Protein AF-A0A7K3GWE9-F1 (afdb_monomer)

pLDDT: mean 93.24, std 10.14, range [55.97, 98.44]

Secondary structure (DSSP, 8-state):
--TT-HHHHHHHHHHHHHHHHHHH-TTSHHHHHHHHHHHHHHHHTT-HHHHHHHHHHHHHHHHHT-

Mean predicted aligned error: 3.4 Å

Nearest PDB structures (foldseek):
  6ejn-assembly1_B  TM=7.453E-01  e=7.575E-01  Mus musculus
  4y6c-assembly1_A-2  TM=8.625E-01  e=2.625E+00  Podospora anserina
  6ejn-assembly1_A  TM=7.459E-01  e=1.492E+00  Mus musculus
  7ai4-assembly1_A  TM=9.376E-01  e=4.124E+00  Homo sapiens
  4y6w-assembly1_A-2  TM=8.559E-01  e=4.364E+00  Podospora anserina

Structure (mmCIF, N/CA/C/O backbone):
data_AF-A0A7K3GWE9-F1
#
_entry.id   AF-A0A7K3GWE9-F1
#
loop_
_atom_site.group_PDB
_atom_site.id
_atom_site.type_symbol
_atom_site.label_atom_id
_atom_site.label_alt_id
_atom_site.label_comp_id
_atom_site.label_asym_id
_atom_site.label_entity_id
_atom_site.label_seq_id
_atom_site.pdbx_PDB_ins_code
_atom_site.Cartn_x
_atom_site.Cartn_y
_atom_site.Cartn_z
_atom_site.occupancy
_atom_site.B_iso_or_equiv
_atom_site.auth_seq_id
_atom_site.auth_comp_id
_atom_site.auth_asym_id
_atom_site.auth_atom_id
_atom_site.pdbx_PDB_model_num
ATOM 1 N N . VAL A 1 1 ? 17.454 -7.040 -3.222 1.00 55.97 1 VAL A N 1
ATOM 2 C CA . VAL A 1 1 ? 16.150 -7.470 -3.782 1.00 55.97 1 VAL A CA 1
ATOM 3 C C . VAL A 1 1 ? 16.379 -7.911 -5.219 1.00 55.97 1 VAL A C 1
ATOM 5 O O . VAL A 1 1 ? 17.101 -7.225 -5.927 1.00 55.97 1 VAL A O 1
ATOM 8 N N . GLN A 1 2 ? 15.883 -9.085 -5.618 1.00 56.28 2 GLN A N 1
ATOM 9 C CA . GLN A 1 2 ? 16.000 -9.553 -7.006 1.00 56.28 2 GLN A CA 1
ATOM 10 C C . GLN A 1 2 ? 15.104 -8.672 -7.884 1.00 56.28 2 GLN A C 1
ATOM 12 O O . GLN A 1 2 ? 13.882 -8.694 -7.718 1.00 56.28 2 GLN A O 1
ATOM 17 N N . ALA A 1 3 ? 15.719 -7.865 -8.750 1.00 57.59 3 ALA A N 1
ATOM 18 C CA . ALA A 1 3 ? 15.011 -6.975 -9.661 1.00 57.59 3 ALA A CA 1
ATOM 19 C C . ALA A 1 3 ? 14.034 -7.798 -10.519 1.00 57.59 3 ALA A C 1
ATOM 21 O O . ALA A 1 3 ? 14.439 -8.760 -11.165 1.00 57.59 3 ALA A O 1
ATOM 22 N N . GLY A 1 4 ? 12.744 -7.456 -10.468 1.00 65.75 4 GLY A N 1
ATOM 23 C CA . GLY A 1 4 ? 11.695 -8.113 -11.259 1.00 65.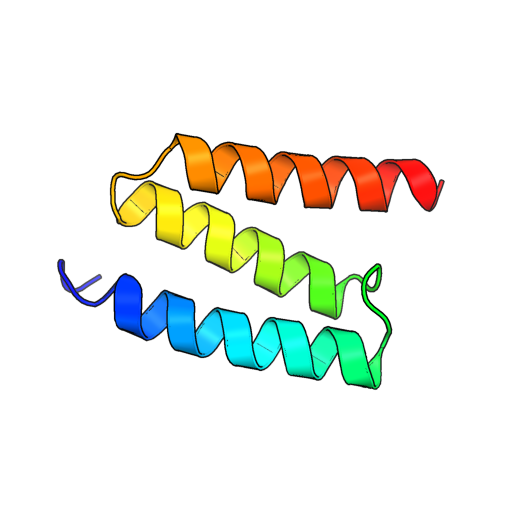75 4 GLY A CA 1
ATOM 24 C C . GLY A 1 4 ? 10.629 -8.873 -10.464 1.00 65.75 4 GLY A C 1
ATOM 25 O O . GLY A 1 4 ? 9.580 -9.160 -11.024 1.00 65.75 4 GLY A O 1
ATOM 26 N N . ARG A 1 5 ? 10.818 -9.131 -9.160 1.00 77.75 5 ARG A N 1
ATOM 27 C CA . ARG A 1 5 ? 9.780 -9.767 -8.310 1.00 77.75 5 ARG A CA 1
ATOM 28 C C . ARG A 1 5 ? 8.869 -8.779 -7.571 1.00 77.75 5 ARG A C 1
ATOM 30 O O . ARG A 1 5 ? 8.151 -9.171 -6.657 1.00 77.75 5 ARG A O 1
ATOM 37 N N . HIS A 1 6 ? 8.912 -7.494 -7.927 1.00 85.38 6 HIS A N 1
ATOM 38 C CA . HIS A 1 6 ? 8.062 -6.475 -7.299 1.00 85.38 6 HIS A CA 1
ATOM 39 C C . HIS A 1 6 ? 6.558 -6.728 -7.524 1.00 85.38 6 HIS A C 1
ATOM 41 O O . HIS A 1 6 ? 5.812 -6.560 -6.564 1.00 85.38 6 HIS A O 1
ATOM 47 N N . PRO A 1 7 ? 6.096 -7.204 -8.703 1.00 87.81 7 PRO A N 1
ATOM 48 C CA . PRO A 1 7 ? 4.685 -7.554 -8.897 1.00 87.81 7 PRO A CA 1
ATOM 49 C C . PRO A 1 7 ? 4.216 -8.725 -8.022 1.00 87.81 7 PRO A C 1
ATOM 51 O O . PRO A 1 7 ? 3.141 -8.654 -7.434 1.00 87.81 7 PRO A O 1
ATOM 54 N N . ASP A 1 8 ? 5.030 -9.775 -7.874 1.00 92.56 8 ASP A N 1
ATOM 55 C CA . ASP A 1 8 ? 4.697 -10.920 -7.011 1.00 92.56 8 ASP A CA 1
ATOM 56 C C . ASP A 1 8 ? 4.632 -10.505 -5.536 1.00 92.56 8 ASP A C 1
ATOM 58 O O . ASP A 1 8 ? 3.737 -10.915 -4.794 1.00 92.56 8 ASP A O 1
ATOM 62 N N . ALA A 1 9 ? 5.575 -9.658 -5.112 1.00 94.00 9 ALA A N 1
ATOM 63 C CA . ALA A 1 9 ? 5.585 -9.087 -3.772 1.00 94.00 9 ALA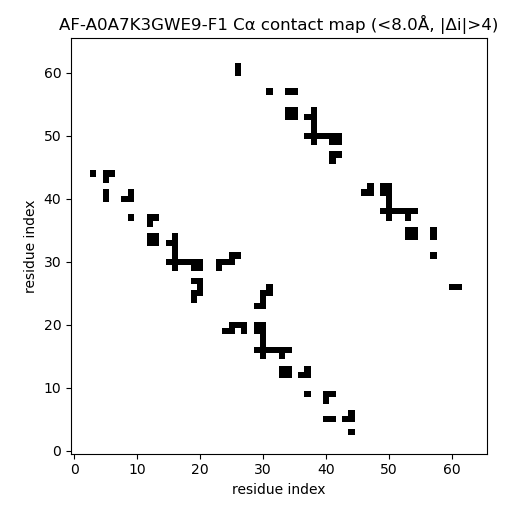 A CA 1
ATOM 64 C C . ALA A 1 9 ? 4.357 -8.194 -3.528 1.00 94.00 9 ALA A C 1
ATOM 66 O O . ALA A 1 9 ? 3.758 -8.272 -2.458 1.00 94.00 9 ALA A O 1
ATOM 67 N N . ASP A 1 10 ? 3.947 -7.396 -4.518 1.00 95.44 10 ASP A N 1
ATOM 68 C CA . ASP A 1 10 ? 2.755 -6.547 -4.429 1.00 95.44 10 ASP A CA 1
ATOM 69 C C . ASP A 1 10 ? 1.470 -7.379 -4.355 1.00 95.44 10 ASP A C 1
ATOM 71 O O . ASP A 1 10 ? 0.597 -7.079 -3.543 1.00 95.44 10 ASP A O 1
ATOM 75 N N . ALA A 1 11 ? 1.375 -8.476 -5.112 1.00 95.81 11 ALA A N 1
ATOM 76 C CA . ALA A 1 11 ? 0.248 -9.403 -5.027 1.00 95.81 11 ALA A CA 1
ATOM 77 C C . ALA A 1 11 ? 0.151 -10.072 -3.644 1.00 95.81 11 ALA A C 1
ATOM 79 O O . ALA A 1 11 ? -0.944 -10.226 -3.097 1.00 95.81 11 ALA A O 1
ATOM 80 N N . LEU A 1 12 ? 1.289 -10.448 -3.049 1.00 96.75 12 LEU A N 1
ATOM 81 C CA . LEU A 1 12 ? 1.323 -10.978 -1.688 1.00 96.75 12 LEU A CA 1
ATOM 82 C C . LEU A 1 12 ? 0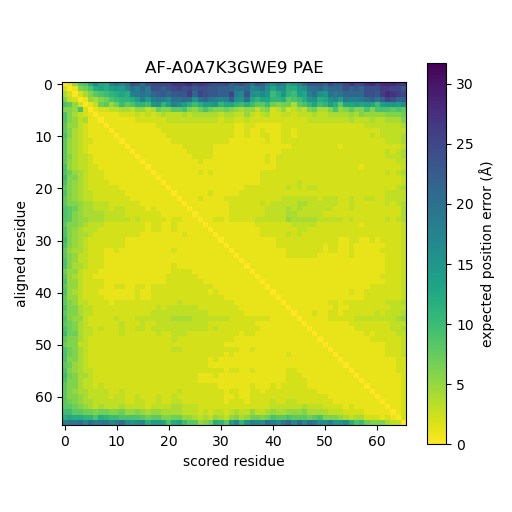.897 -9.913 -0.667 1.00 96.75 12 LEU A C 1
ATOM 84 O O . LEU A 1 12 ? 0.042 -10.194 0.174 1.00 96.75 12 LEU A O 1
ATOM 88 N N . 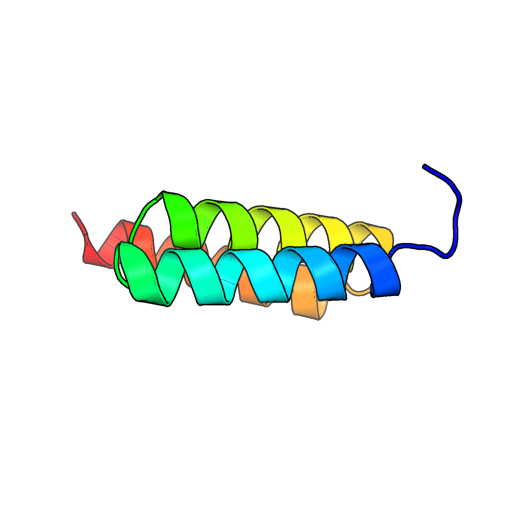ALA A 1 13 ? 1.437 -8.698 -0.773 1.00 97.25 13 ALA A N 1
ATOM 89 C CA . ALA A 1 13 ? 1.096 -7.585 0.105 1.00 97.25 13 ALA A CA 1
ATOM 90 C C . ALA A 1 13 ? -0.396 -7.220 0.016 1.00 97.25 13 ALA A C 1
ATOM 92 O O . ALA A 1 13 ? -1.041 -7.065 1.047 1.00 97.25 13 ALA A O 1
ATOM 93 N N . ALA A 1 14 ? -0.986 -7.205 -1.184 1.00 97.62 14 ALA A N 1
ATOM 94 C CA . ALA A 1 14 ? -2.415 -6.947 -1.377 1.00 97.62 14 ALA A CA 1
ATOM 95 C C . ALA A 1 14 ? -3.308 -8.011 -0.714 1.00 97.62 14 ALA A C 1
ATOM 97 O O . ALA A 1 14 ? -4.359 -7.692 -0.157 1.00 97.62 14 ALA A O 1
ATOM 98 N N . ARG A 1 15 ? -2.892 -9.287 -0.722 1.00 98.19 15 ARG A N 1
ATOM 99 C CA . ARG A 1 15 ? -3.615 -10.345 0.00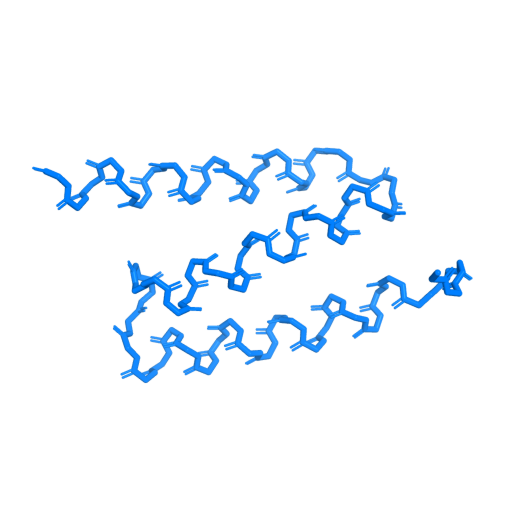7 1.00 98.19 15 ARG A CA 1
ATOM 100 C C . ARG A 1 15 ? -3.584 -10.117 1.514 1.00 98.19 15 ARG A C 1
ATOM 102 O O . ARG A 1 15 ? -4.590 -10.355 2.178 1.00 98.19 15 ARG A O 1
ATOM 109 N N . HIS A 1 16 ? -2.444 -9.690 2.050 1.00 98.25 16 HIS A N 1
ATOM 110 C CA . HIS A 1 16 ? -2.325 -9.408 3.475 1.00 98.25 16 HIS A CA 1
ATOM 111 C C . HIS A 1 16 ? -3.067 -8.133 3.887 1.00 98.25 16 HIS A C 1
ATOM 113 O O . HIS A 1 16 ? -3.725 -8.150 4.922 1.00 98.25 16 HIS A O 1
ATOM 119 N N . GLU A 1 17 ? -3.055 -7.088 3.056 1.00 98.12 17 GLU A N 1
ATOM 120 C CA . GLU A 1 17 ? -3.871 -5.882 3.235 1.00 98.12 17 GLU A CA 1
ATOM 121 C C . GLU A 1 17 ? -5.356 -6.238 3.346 1.00 98.12 17 GLU A C 1
ATOM 123 O O . GLU A 1 17 ? -6.007 -5.877 4.321 1.00 98.12 17 GLU A O 1
ATOM 128 N N . GLY A 1 18 ? -5.882 -7.024 2.398 1.00 98.06 18 GLY A N 1
ATOM 129 C CA . GLY A 1 18 ? -7.278 -7.463 2.424 1.00 98.06 18 GLY A CA 1
ATOM 130 C C . GLY A 1 18 ? -7.615 -8.329 3.641 1.00 98.06 18 GLY A C 1
ATOM 131 O O . GLY A 1 18 ? -8.682 -8.173 4.234 1.00 98.06 18 GLY A O 1
ATOM 132 N N . ALA A 1 19 ? -6.702 -9.214 4.052 1.00 98.44 19 ALA A N 1
ATOM 133 C CA . ALA A 1 19 ? -6.880 -10.026 5.255 1.00 98.44 19 ALA A CA 1
ATOM 134 C C . ALA A 1 19 ? -6.899 -9.170 6.534 1.00 98.44 19 ALA A C 1
ATOM 136 O O . ALA A 1 19 ? -7.760 -9.373 7.389 1.00 98.44 19 ALA A O 1
ATOM 137 N N . ALA A 1 20 ? -5.995 -8.194 6.648 1.00 98.06 20 ALA A N 1
ATOM 138 C CA . ALA A 1 20 ? -5.950 -7.261 7.769 1.00 98.06 20 ALA A CA 1
ATOM 139 C C . ALA A 1 20 ? -7.192 -6.362 7.799 1.00 98.06 20 ALA A C 1
ATOM 141 O O . ALA A 1 20 ? -7.830 -6.233 8.840 1.00 98.06 20 ALA A O 1
ATOM 142 N N . ALA A 1 21 ? -7.608 -5.832 6.647 1.00 97.69 21 ALA A N 1
ATOM 143 C CA . ALA A 1 21 ? -8.824 -5.037 6.527 1.00 97.69 21 ALA A CA 1
ATOM 144 C C . ALA A 1 21 ? -10.077 -5.832 6.928 1.00 97.69 21 ALA A C 1
ATOM 146 O O . ALA A 1 21 ? -10.978 -5.282 7.558 1.00 97.69 21 ALA A O 1
ATOM 147 N N . HIS A 1 22 ? -10.130 -7.127 6.605 1.00 98.06 22 HIS A N 1
ATOM 148 C CA . HIS A 1 22 ? -11.232 -7.997 7.010 1.00 98.06 22 HIS A CA 1
ATOM 149 C C . HIS A 1 22 ? -11.238 -8.293 8.519 1.00 98.06 22 HIS A C 1
ATOM 151 O O . HIS A 1 22 ? -12.308 -8.347 9.118 1.00 98.06 22 HIS A O 1
ATOM 157 N N . ALA A 1 23 ? -10.066 -8.485 9.131 1.00 98.19 23 ALA A N 1
ATOM 158 C CA . ALA A 1 23 ? -9.948 -8.859 10.541 1.00 98.19 23 ALA A CA 1
ATOM 159 C C . ALA A 1 23 ? -10.040 -7.666 11.508 1.00 98.19 23 ALA A C 1
ATOM 161 O O . ALA A 1 23 ? -10.654 -7.783 12.567 1.00 98.19 23 ALA A O 1
ATOM 162 N N . TYR A 1 24 ? -9.436 -6.533 11.147 1.00 96.81 24 TYR A N 1
ATOM 163 C CA . TYR A 1 24 ? -9.227 -5.379 12.032 1.00 96.81 24 TYR A CA 1
ATOM 164 C C . TYR A 1 24 ? -9.914 -4.101 11.530 1.00 96.81 24 TYR A C 1
ATOM 166 O O . TYR A 1 24 ? -9.994 -3.108 12.250 1.00 96.81 24 TYR A O 1
ATOM 174 N N . GLY A 1 25 ? -10.452 -4.122 10.309 1.00 96.31 25 GLY A N 1
ATOM 175 C CA . GLY A 1 25 ? -11.051 -2.967 9.648 1.00 96.31 25 GLY A CA 1
ATOM 176 C C . GLY A 1 25 ? -10.067 -2.238 8.722 1.00 96.31 25 GLY A C 1
ATOM 177 O O . GLY A 1 25 ? -8.851 -2.314 8.907 1.00 96.31 25 GLY A O 1
ATOM 178 N N . PRO A 1 26 ? -10.569 -1.512 7.709 1.00 93.38 26 PRO A N 1
ATOM 179 C CA . PRO A 1 26 ? -9.740 -0.922 6.652 1.00 93.38 26 PRO A CA 1
ATOM 180 C C . PRO A 1 26 ? -8.846 0.242 7.111 1.00 93.38 26 PRO A C 1
ATOM 182 O O . PRO A 1 26 ? -7.865 0.538 6.443 1.00 93.38 26 PRO A O 1
ATOM 185 N N . ALA A 1 27 ? -9.167 0.892 8.233 1.00 94.38 27 ALA A N 1
ATOM 186 C CA . ALA A 1 27 ? -8.369 1.977 8.816 1.00 94.38 27 ALA A CA 1
ATOM 187 C C . ALA A 1 27 ? -7.490 1.515 9.997 1.00 94.38 27 ALA A C 1
ATOM 189 O O . ALA A 1 27 ? -6.915 2.344 10.695 1.00 94.38 27 ALA A O 1
ATOM 190 N N . SER A 1 28 ? -7.421 0.204 10.251 1.00 96.44 28 SER A N 1
ATOM 191 C CA . SER A 1 28 ? -6.537 -0.360 11.275 1.00 96.44 28 SER A CA 1
ATOM 192 C C . SER A 1 28 ? -5.067 -0.162 10.908 1.00 96.44 28 SER A C 1
ATOM 194 O O . SER A 1 28 ? -4.717 -0.166 9.727 1.00 96.44 28 SER A O 1
ATOM 196 N N . GLU A 1 29 ? -4.192 -0.044 11.907 1.00 96.44 29 GLU A N 1
ATOM 197 C CA . GLU A 1 29 ? -2.745 0.047 11.667 1.00 96.44 29 GLU A CA 1
ATOM 198 C C . GLU A 1 29 ? -2.225 -1.184 10.905 1.00 96.44 29 GLU A C 1
ATOM 200 O O . GLU A 1 29 ? -1.342 -1.058 10.063 1.00 96.44 29 GLU A O 1
ATOM 205 N N . GLU A 1 30 ? -2.819 -2.363 11.104 1.00 97.31 30 GLU A N 1
ATOM 206 C CA . GLU A 1 30 ? -2.485 -3.579 10.364 1.00 97.31 30 GLU A CA 1
ATOM 207 C C . GLU A 1 30 ? -2.810 -3.460 8.868 1.00 97.31 30 GLU A C 1
ATOM 209 O O . GLU A 1 30 ? -2.007 -3.873 8.029 1.00 97.31 30 GLU A O 1
ATOM 214 N N . ALA A 1 31 ? -3.969 -2.898 8.510 1.00 97.62 31 ALA A N 1
ATOM 215 C CA . ALA A 1 31 ? -4.340 -2.671 7.112 1.00 97.62 31 ALA A CA 1
ATOM 216 C C . ALA A 1 31 ? -3.503 -1.545 6.480 1.00 97.62 31 ALA A C 1
ATOM 218 O O . ALA A 1 31 ? -3.037 -1.671 5.340 1.00 97.62 31 ALA A O 1
ATOM 219 N N . LEU A 1 32 ? -3.253 -0.471 7.234 1.00 97.94 32 LEU A N 1
ATOM 220 C CA . LEU A 1 32 ? -2.430 0.646 6.777 1.00 97.94 32 LEU A CA 1
ATOM 221 C C . LEU A 1 32 ? -0.979 0.219 6.559 1.00 97.94 32 LEU A C 1
ATOM 223 O O . LEU A 1 32 ? -0.411 0.570 5.530 1.00 97.94 32 LEU A O 1
ATOM 227 N N . HIS A 1 33 ? -0.413 -0.619 7.428 1.00 98.19 33 HIS A N 1
ATOM 228 C CA . HIS A 1 33 ? 0.942 -1.140 7.264 1.00 98.19 33 HIS A CA 1
ATOM 229 C C . HIS A 1 33 ? 1.140 -1.837 5.909 1.00 98.19 33 HIS A C 1
ATOM 231 O O . HIS A 1 33 ? 2.120 -1.590 5.208 1.00 98.19 33 HIS A O 1
ATOM 237 N N . TRP A 1 34 ? 0.187 -2.669 5.478 1.00 98.25 34 TRP A N 1
ATOM 238 C CA . TRP A 1 34 ? 0.280 -3.310 4.163 1.00 98.25 34 TRP A CA 1
ATOM 239 C C . TRP A 1 34 ? 0.099 -2.331 2.998 1.00 98.25 34 TRP A C 1
ATOM 241 O O . TRP A 1 34 ? 0.705 -2.526 1.941 1.00 98.25 34 TRP A O 1
ATOM 251 N N . THR A 1 35 ? -0.656 -1.250 3.199 1.00 98.25 35 THR A N 1
ATOM 252 C CA . THR A 1 35 ? -0.751 -0.146 2.231 1.00 98.25 35 THR A CA 1
ATOM 253 C C . THR A 1 35 ? 0.595 0.576 2.077 1.00 98.25 35 THR A C 1
ATOM 255 O O . THR A 1 35 ? 1.010 0.848 0.949 1.00 98.25 35 THR A O 1
ATOM 258 N N . GLU A 1 36 ? 1.324 0.817 3.175 1.00 98.38 36 GLU A N 1
ATOM 259 C CA . GLU A 1 36 ? 2.684 1.387 3.164 1.00 98.38 36 GLU A CA 1
ATOM 260 C C . GLU A 1 36 ? 3.664 0.471 2.411 1.00 98.38 36 GLU A C 1
ATOM 262 O O . GLU A 1 36 ? 4.360 0.913 1.496 1.00 98.38 36 GLU A O 1
ATOM 267 N N . VAL A 1 37 ? 3.645 -0.836 2.704 1.00 98.00 37 VAL A N 1
ATOM 268 C CA . VAL A 1 37 ? 4.475 -1.835 2.002 1.00 98.00 37 VAL A CA 1
ATOM 269 C C . VAL A 1 37 ? 4.226 -1.801 0.491 1.00 98.00 37 VAL A C 1
ATOM 271 O O . VAL A 1 37 ? 5.166 -1.852 -0.306 1.00 98.00 37 VAL A O 1
ATOM 274 N N . ARG A 1 38 ? 2.964 -1.695 0.063 1.00 97.50 38 ARG A N 1
ATOM 275 C CA . ARG A 1 38 ? 2.615 -1.594 -1.362 1.00 97.50 38 ARG A CA 1
ATOM 276 C C . ARG A 1 38 ? 3.035 -0.274 -1.995 1.00 97.50 38 ARG A C 1
ATOM 278 O O . ARG A 1 38 ? 3.351 -0.258 -3.188 1.00 97.50 38 ARG A O 1
ATOM 285 N N . ALA A 1 39 ? 3.060 0.811 -1.226 1.00 98.00 39 ALA A N 1
ATOM 286 C CA . ALA A 1 39 ? 3.583 2.088 -1.687 1.00 98.00 39 ALA A CA 1
ATOM 287 C C . ALA A 1 39 ? 5.081 1.972 -2.015 1.00 98.00 39 ALA A C 1
ATOM 289 O O . ALA A 1 39 ? 5.500 2.301 -3.127 1.00 98.00 39 ALA A O 1
ATOM 290 N N . ASP A 1 40 ? 5.865 1.381 -1.113 1.00 96.44 40 ASP A N 1
ATOM 291 C CA . ASP A 1 40 ? 7.301 1.164 -1.317 1.00 96.44 40 ASP A CA 1
ATOM 292 C C . ASP A 1 40 ? 7.586 0.206 -2.482 1.00 96.44 40 ASP A C 1
ATOM 294 O O . ASP A 1 40 ? 8.467 0.455 -3.309 1.00 96.44 40 ASP A O 1
ATOM 298 N N . LEU A 1 41 ? 6.799 -0.866 -2.616 1.00 95.75 41 LEU A N 1
ATOM 299 C CA . LEU A 1 41 ? 6.897 -1.784 -3.754 1.00 95.75 41 LEU A CA 1
ATOM 300 C C . LEU A 1 41 ? 6.594 -1.093 -5.088 1.00 95.75 41 LEU A C 1
ATOM 302 O O . LEU A 1 41 ? 7.266 -1.380 -6.080 1.00 95.75 41 LEU A O 1
ATOM 306 N N . ALA A 1 42 ? 5.627 -0.172 -5.123 1.00 96.12 42 ALA A N 1
ATOM 307 C CA . ALA A 1 42 ? 5.345 0.628 -6.310 1.00 96.12 42 ALA A CA 1
ATOM 308 C C . ALA A 1 42 ? 6.529 1.541 -6.666 1.00 96.12 42 ALA A C 1
ATOM 310 O O . ALA A 1 42 ? 6.930 1.589 -7.829 1.00 96.12 42 ALA A O 1
ATOM 311 N N . MET A 1 43 ? 7.157 2.178 -5.673 1.00 94.31 43 MET A N 1
ATOM 312 C CA . MET A 1 43 ? 8.377 2.961 -5.885 1.00 94.31 43 MET A CA 1
ATOM 313 C C . MET A 1 43 ? 9.517 2.092 -6.443 1.00 94.31 43 MET A C 1
ATOM 315 O O . MET A 1 43 ? 10.139 2.457 -7.440 1.00 94.31 43 MET A O 1
ATOM 319 N N . PHE A 1 44 ? 9.750 0.901 -5.878 1.00 93.12 44 PHE A N 1
ATOM 320 C CA . PHE A 1 44 ? 10.757 -0.041 -6.388 1.00 93.12 44 PHE A CA 1
ATOM 321 C C . PHE A 1 44 ? 10.434 -0.590 -7.784 1.00 93.12 44 PHE A C 1
ATOM 323 O O . PHE A 1 44 ? 11.344 -0.943 -8.536 1.00 93.12 44 PHE A O 1
ATOM 330 N N . ALA A 1 45 ? 9.156 -0.662 -8.153 1.00 92.88 45 ALA A N 1
ATOM 331 C CA . ALA A 1 45 ? 8.707 -1.034 -9.491 1.00 92.88 45 ALA A CA 1
ATOM 332 C C . ALA A 1 45 ? 8.800 0.114 -10.515 1.00 92.88 45 ALA A C 1
ATOM 334 O O . ALA A 1 45 ? 8.524 -0.114 -11.691 1.00 92.88 45 ALA A O 1
ATOM 335 N N . GLY A 1 46 ? 9.202 1.321 -10.101 1.00 94.38 46 GLY A N 1
ATOM 336 C CA . GLY A 1 46 ? 9.262 2.492 -10.976 1.00 94.38 46 GLY A CA 1
ATOM 337 C C . GLY A 1 46 ? 7.900 3.142 -11.234 1.00 94.38 46 GLY A C 1
ATOM 338 O O . GLY A 1 46 ? 7.752 3.858 -12.221 1.00 94.38 46 GLY A O 1
ATOM 339 N N . ASP A 1 47 ? 6.916 2.914 -10.357 1.00 95.94 47 ASP A N 1
ATOM 340 C CA . ASP A 1 47 ? 5.594 3.548 -10.385 1.00 95.94 47 ASP A CA 1
ATOM 341 C C . ASP A 1 47 ? 5.431 4.534 -9.205 1.00 95.94 47 ASP A C 1
ATOM 343 O O . ASP A 1 47 ? 4.798 4.226 -8.184 1.00 95.94 47 ASP A O 1
ATOM 347 N N . PRO A 1 48 ? 6.008 5.748 -9.312 1.00 95.69 48 PRO A N 1
ATOM 348 C CA . PRO A 1 48 ? 5.937 6.744 -8.248 1.00 95.69 48 PRO A CA 1
ATOM 349 C C . PRO A 1 48 ? 4.516 7.284 -8.041 1.00 95.69 48 PRO A C 1
ATOM 351 O O . PRO A 1 48 ? 4.168 7.676 -6.930 1.00 95.69 48 PRO A O 1
ATOM 354 N N . VAL A 1 49 ? 3.665 7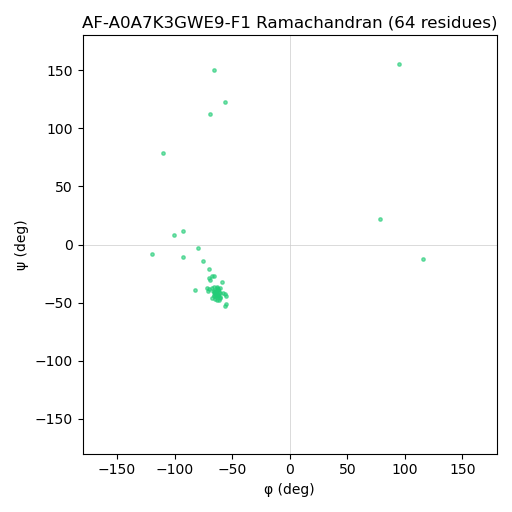.284 -9.074 1.00 98.25 49 VAL A N 1
ATOM 355 C CA . VAL A 1 49 ? 2.283 7.781 -8.969 1.00 98.25 49 VAL A CA 1
ATOM 356 C C . VAL A 1 49 ? 1.458 6.862 -8.076 1.00 98.25 49 VAL A C 1
ATOM 358 O O . VAL A 1 49 ? 0.749 7.336 -7.184 1.00 98.25 49 VAL A O 1
ATOM 361 N N . ARG A 1 50 ? 1.564 5.5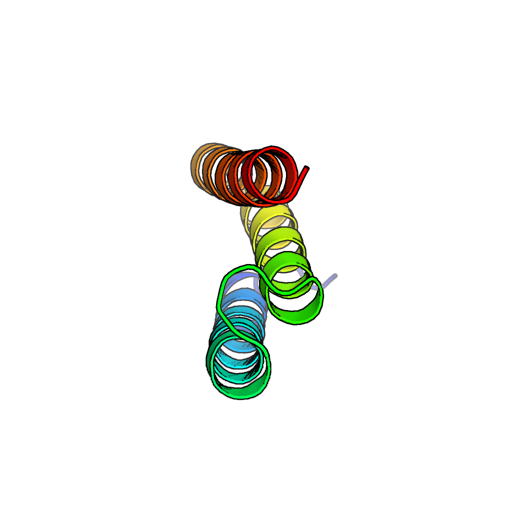47 -8.282 1.00 97.12 50 ARG A N 1
ATOM 362 C CA . ARG A 1 50 ? 0.903 4.557 -7.429 1.00 97.12 50 ARG A CA 1
ATOM 363 C C . ARG A 1 50 ? 1.433 4.603 -6.000 1.00 97.12 50 ARG A C 1
ATOM 365 O O . ARG A 1 50 ? 0.625 4.573 -5.075 1.00 97.12 50 ARG A O 1
ATOM 372 N N . SER A 1 51 ? 2.747 4.759 -5.826 1.00 98.12 51 SER A N 1
ATOM 373 C CA . SER A 1 51 ? 3.366 4.962 -4.510 1.00 98.12 51 SER A CA 1
ATOM 374 C C . SER A 1 51 ? 2.769 6.169 -3.782 1.00 98.12 51 SER A C 1
ATOM 376 O O . SER A 1 51 ? 2.300 6.045 -2.654 1.00 98.12 51 SER A O 1
ATOM 378 N N . CYS A 1 52 ? 2.734 7.342 -4.423 1.00 98.44 52 CYS A N 1
ATOM 379 C CA . CYS A 1 52 ? 2.199 8.556 -3.804 1.00 98.44 52 CYS A CA 1
ATOM 380 C C . CYS A 1 52 ? 0.720 8.424 -3.429 1.00 98.44 52 CYS A C 1
ATOM 382 O O . CYS A 1 52 ? 0.327 8.869 -2.356 1.00 98.44 52 CYS A O 1
ATOM 384 N N . ARG A 1 53 ? -0.103 7.799 -4.280 1.00 98.38 53 ARG A N 1
ATOM 385 C CA . ARG A 1 53 ? -1.524 7.573 -3.972 1.00 98.38 53 ARG A CA 1
ATOM 386 C C . ARG A 1 53 ? -1.714 6.692 -2.740 1.00 98.38 53 ARG A C 1
ATOM 388 O O . ARG A 1 53 ? -2.527 7.033 -1.894 1.00 98.38 53 ARG A O 1
ATOM 395 N N . ALA A 1 54 ? -0.946 5.610 -2.623 1.00 97.94 54 ALA A N 1
ATOM 396 C CA . ALA A 1 54 ? -1.010 4.732 -1.457 1.00 97.94 54 ALA A CA 1
ATOM 397 C C . ALA A 1 54 ? -0.600 5.467 -0.167 1.00 97.94 54 ALA A C 1
ATOM 399 O O . ALA A 1 54 ? -1.310 5.393 0.833 1.00 97.94 54 ALA A O 1
ATOM 400 N N . TRP A 1 55 ? 0.474 6.262 -0.208 1.00 98.31 55 TRP A N 1
ATOM 401 C CA . TRP A 1 55 ? 0.880 7.090 0.934 1.00 98.31 55 TRP A CA 1
ATOM 402 C C . TRP A 1 55 ? -0.161 8.149 1.322 1.00 98.31 55 TRP A C 1
ATOM 404 O O . TRP A 1 55 ? -0.368 8.390 2.511 1.00 98.31 55 TRP A O 1
ATOM 414 N N . LEU A 1 56 ? -0.848 8.756 0.349 1.00 98.38 56 LEU A N 1
ATOM 415 C CA . LEU A 1 56 ? -1.945 9.690 0.624 1.00 98.38 56 LEU A CA 1
ATOM 416 C C . LEU A 1 56 ? -3.124 8.996 1.313 1.00 98.38 56 LEU A C 1
ATOM 418 O O . LEU A 1 56 ? -3.634 9.531 2.289 1.00 98.38 56 LEU A O 1
ATOM 422 N N . THR A 1 57 ? -3.496 7.785 0.890 1.00 97.19 57 THR A N 1
ATOM 423 C CA . THR A 1 57 ? -4.529 6.990 1.574 1.00 97.19 57 THR A CA 1
ATOM 424 C C . THR A 1 57 ? -4.170 6.719 3.038 1.00 97.19 57 THR A C 1
ATOM 426 O O . THR A 1 57 ? -5.023 6.858 3.912 1.00 97.19 57 THR A O 1
ATOM 429 N N . VAL A 1 58 ? -2.905 6.394 3.332 1.00 97.94 58 VAL A N 1
ATOM 4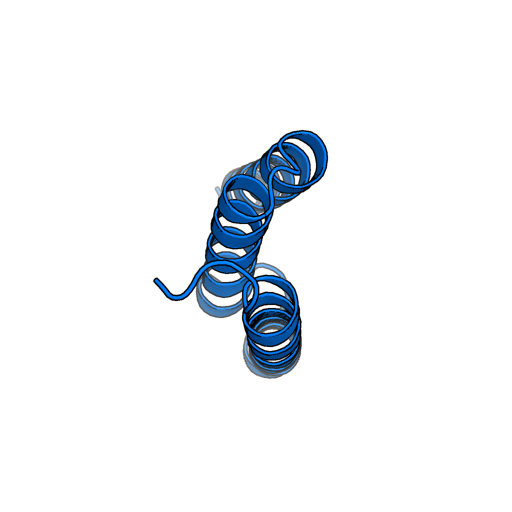30 C CA . VAL A 1 58 ? -2.434 6.204 4.716 1.00 97.94 58 VAL A CA 1
ATOM 431 C C . VAL A 1 58 ? -2.528 7.502 5.520 1.00 97.94 58 VAL A C 1
ATOM 433 O O . VAL A 1 58 ? -3.005 7.496 6.655 1.00 97.94 58 VAL A O 1
ATOM 436 N N . ALA A 1 59 ? -2.100 8.623 4.937 1.00 97.81 59 ALA A N 1
ATOM 437 C CA . ALA A 1 59 ? -2.173 9.926 5.588 1.00 97.81 59 ALA A CA 1
ATOM 438 C C . ALA A 1 59 ? -3.625 10.342 5.879 1.00 97.81 59 ALA A C 1
ATOM 440 O O . ALA A 1 59 ? -3.921 10.778 6.988 1.00 97.81 59 ALA A O 1
ATOM 441 N N . GLU A 1 60 ? -4.536 10.165 4.920 1.00 97.38 60 GLU A N 1
ATOM 442 C CA . GLU A 1 60 ? -5.968 10.443 5.077 1.00 97.38 60 GLU A CA 1
ATOM 443 C C . GLU A 1 60 ? -6.596 9.594 6.190 1.00 97.38 60 GLU A C 1
ATOM 445 O O . GLU A 1 60 ? -7.308 10.130 7.039 1.00 97.38 60 GLU A O 1
ATOM 450 N N . ALA A 1 61 ? -6.292 8.293 6.237 1.00 95.88 61 ALA A N 1
ATOM 451 C CA . ALA A 1 61 ? -6.801 7.403 7.278 1.00 95.88 61 ALA A CA 1
ATOM 452 C C . ALA A 1 61 ? -6.321 7.815 8.679 1.00 95.88 61 ALA A C 1
ATOM 454 O O . ALA A 1 61 ? -7.122 7.875 9.611 1.00 95.88 61 ALA A O 1
ATOM 455 N N . ARG A 1 62 ? -5.036 8.165 8.820 1.00 94.50 62 ARG A N 1
ATOM 456 C CA . ARG A 1 62 ? -4.467 8.640 10.092 1.00 94.50 62 ARG A CA 1
ATOM 457 C C . ARG A 1 62 ? -5.027 9.997 10.515 1.00 94.50 62 ARG A C 1
ATOM 459 O O . ARG A 1 62 ? -5.273 10.200 11.698 1.00 94.50 62 ARG A O 1
ATOM 466 N N . LEU A 1 63 ? -5.265 10.906 9.568 1.00 96.12 63 LEU A N 1
ATOM 467 C CA . LEU A 1 63 ? -5.903 12.196 9.848 1.00 96.12 63 LEU A CA 1
ATOM 468 C C . LEU A 1 63 ? -7.359 12.035 10.300 1.00 96.12 63 L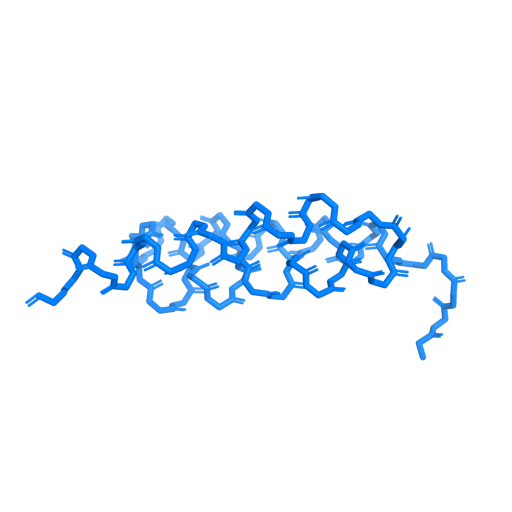EU A C 1
ATOM 470 O O . LEU A 1 63 ? -7.798 12.784 11.162 1.00 96.12 63 LEU A O 1
ATOM 474 N N . GLY A 1 64 ? -8.100 11.074 9.741 1.00 92.75 64 GLY A N 1
ATOM 475 C CA . GLY A 1 64 ? -9.488 10.803 10.129 1.00 92.75 64 GLY A CA 1
ATOM 476 C C . GLY A 1 64 ? -9.656 10.071 11.466 1.00 92.75 64 GLY A C 1
ATOM 477 O O . GLY A 1 64 ? -10.770 10.018 11.981 1.00 92.75 64 GLY A O 1
ATOM 478 N N . ALA A 1 65 ? -8.583 9.491 12.011 1.00 87.12 65 ALA A N 1
ATOM 479 C CA . ALA A 1 65 ? -8.583 8.791 13.297 1.00 87.12 65 ALA A CA 1
ATOM 480 C C . ALA A 1 65 ? -8.197 9.685 14.496 1.00 87.12 65 ALA A C 1
ATOM 482 O O . ALA A 1 65 ? -8.328 9.238 15.638 1.00 87.12 65 ALA A O 1
ATOM 483 N N . GLY A 1 66 ? -7.701 10.904 14.242 1.00 65.56 66 GLY A N 1
ATOM 484 C CA . GLY A 1 66 ? -7.393 11.922 15.259 1.00 65.56 66 GLY A CA 1
ATOM 485 C C . GLY A 1 66 ? -8.581 12.820 15.577 1.00 65.56 66 GLY A C 1
ATOM 486 O O . GLY A 1 66 ? -8.629 13.305 16.729 1.00 65.56 66 GLY A O 1
#

Solvent-accessible surface area (backbone atoms only — not comparable to full-atom values): 3508 Å² total; per-residue (Å²): 130,73,88,82,50,42,65,62,51,38,55,52,32,52,54,50,20,54,51,28,24,71,76,65,32,69,78,26,70,66,15,38,51,29,38,50,54,41,14,54,36,26,45,76,64,72,35,58,68,60,14,54,53,34,50,48,52,46,52,54,48,56,62,76,74,110

Radius of gyration: 11.98 Å; Cα contacts (8 Å, |Δi|>4): 69; chains: 1; bounding box: 27×23×26 Å

Sequence (66 aa):
VQAGRHPDADALAARHEGAAAHAYGPASEEALHWTEVRADLAMFAGDPVRSCRAWLTVAEARLGAG

Foldseek 3Di:
DPQPCLVVQLVVLVVQLVVCCVPPNCLDPSNLVSLQVNLVSCVSVVNNVSNVVSVVVNVVSVVVVD